Protein AF-A0A924E9M2-F1 (afdb_monomer_lite)

Radius of gyration: 12.76 Å; chains: 1; bounding box: 30×22×34 Å

Sequence (85 aa):
VAYLAHLSDSSGDALLVSACDKLHNLSCIVADLQELGDVVFDRFTASKDQTIWYYTELARVLIGRVPERLGTAIQTALLDLQASR

Foldseek 3Di:
DVVLVVLLPDDLVVLAVVLVVVLVVLLVLLVCCVVPNLCSCVVDPDHLVRVLVVLVSSLVSNDVSHPNVSSVSSVVSSVSSVVSD

Structure (mmCIF, N/CA/C/O backbone):
data_AF-A0A924E9M2-F1
#
_entry.id   AF-A0A924E9M2-F1
#
loop_
_atom_site.group_PDB
_atom_site.id
_atom_site.ty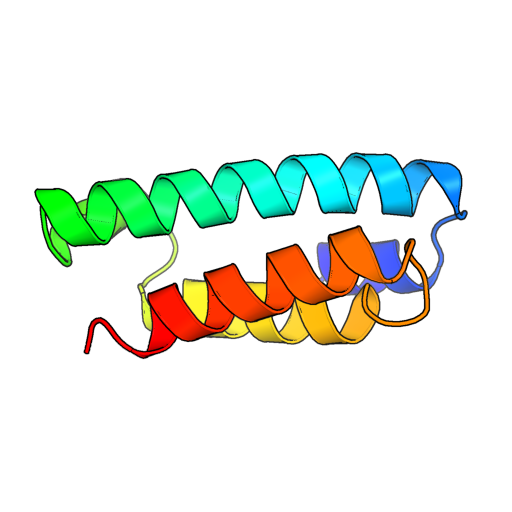pe_symbol
_atom_site.label_atom_id
_atom_site.label_alt_id
_atom_site.label_comp_id
_atom_site.label_asym_id
_atom_site.label_entity_id
_atom_site.label_seq_id
_atom_site.pdbx_PDB_ins_code
_atom_site.Cartn_x
_atom_site.Cartn_y
_atom_site.Cartn_z
_atom_site.occupancy
_atom_site.B_iso_or_equiv
_atom_site.auth_seq_id
_atom_site.auth_comp_id
_atom_site.auth_asym_id
_atom_site.auth_atom_id
_atom_site.pdbx_PDB_model_num
ATOM 1 N N . VAL A 1 1 ? -5.560 -12.092 -6.355 1.00 59.34 1 VAL A N 1
ATOM 2 C CA . VAL A 1 1 ? -4.618 -13.024 -7.027 1.00 59.34 1 VAL A CA 1
ATOM 3 C C . VAL A 1 1 ? -4.431 -12.687 -8.508 1.00 59.34 1 VAL A C 1
ATOM 5 O O . VAL A 1 1 ? -3.306 -12.396 -8.882 1.00 59.34 1 VAL A O 1
ATOM 8 N N . ALA A 1 2 ? -5.491 -12.611 -9.330 1.00 65.50 2 ALA A N 1
ATOM 9 C CA . ALA A 1 2 ? -5.373 -12.312 -10.772 1.00 65.50 2 ALA A CA 1
ATOM 10 C C . ALA A 1 2 ? -4.644 -10.989 -11.111 1.00 65.50 2 ALA A C 1
ATOM 12 O O . ALA A 1 2 ? -3.819 -10.955 -12.016 1.00 65.50 2 ALA A O 1
ATOM 13 N N . TYR A 1 3 ? -4.883 -9.917 -10.347 1.00 64.88 3 TYR A N 1
ATOM 14 C CA . TYR A 1 3 ? -4.216 -8.623 -10.559 1.00 64.88 3 TYR A CA 1
ATOM 15 C C . TYR A 1 3 ? -2.703 -8.649 -10.265 1.00 64.88 3 TYR A C 1
ATOM 17 O O . TYR A 1 3 ? -1.923 -8.047 -10.994 1.00 64.88 3 TYR A O 1
ATOM 25 N N . LEU A 1 4 ? -2.276 -9.389 -9.234 1.00 66.56 4 LEU A N 1
ATOM 26 C CA . LEU A 1 4 ? -0.855 -9.529 -8.888 1.00 66.56 4 LEU A CA 1
ATOM 27 C C . LEU A 1 4 ? -0.098 -10.337 -9.949 1.00 66.56 4 LEU A C 1
ATOM 29 O O . LEU A 1 4 ? 1.023 -9.985 -10.294 1.00 66.56 4 LEU A O 1
ATOM 33 N N . ALA A 1 5 ? -0.737 -11.368 -10.514 1.00 67.38 5 ALA A N 1
ATOM 34 C CA . ALA A 1 5 ? -0.174 -12.128 -11.626 1.00 67.38 5 ALA A CA 1
ATOM 35 C C . ALA A 1 5 ? 0.018 -11.252 -12.875 1.00 67.38 5 ALA A C 1
ATOM 37 O O . ALA A 1 5 ? 1.056 -11.326 -13.520 1.00 67.38 5 ALA A O 1
ATOM 38 N N . HIS A 1 6 ? -0.939 -10.369 -13.173 1.00 67.81 6 HIS A N 1
ATOM 39 C CA . HIS A 1 6 ? -0.829 -9.458 -14.311 1.00 67.81 6 HIS A CA 1
ATOM 40 C C . HIS A 1 6 ? 0.306 -8.432 -14.146 1.00 67.81 6 HIS A C 1
ATOM 42 O O . HIS A 1 6 ? 1.009 -8.141 -15.107 1.00 67.81 6 HIS A O 1
ATOM 48 N N . LEU A 1 7 ? 0.549 -7.932 -12.927 1.00 66.50 7 LEU A N 1
ATOM 49 C CA . LEU A 1 7 ? 1.668 -7.021 -12.648 1.00 66.50 7 LEU A CA 1
ATOM 50 C C . LEU A 1 7 ? 3.046 -7.685 -12.791 1.00 66.50 7 LEU A C 1
ATOM 52 O O . LEU A 1 7 ? 4.038 -6.999 -13.038 1.00 66.50 7 LEU A O 1
ATOM 56 N N . SER A 1 8 ? 3.152 -9.005 -12.663 1.00 67.19 8 SER A N 1
ATOM 57 C CA . SER A 1 8 ? 4.419 -9.701 -12.910 1.00 67.19 8 SER A CA 1
ATOM 58 C C . SER A 1 8 ? 4.869 -9.580 -14.369 1.00 67.19 8 SER A C 1
ATOM 60 O O . SER A 1 8 ? 6.057 -9.383 -14.605 1.00 67.19 8 SER A O 1
ATOM 62 N N . ASP A 1 9 ? 3.933 -9.545 -15.320 1.00 73.56 9 ASP A N 1
ATOM 63 C CA . ASP A 1 9 ? 4.228 -9.521 -16.762 1.00 73.56 9 ASP A CA 1
ATOM 64 C C . ASP A 1 9 ? 4.168 -8.114 -17.396 1.00 73.56 9 ASP A C 1
ATOM 66 O O . ASP A 1 9 ? 4.478 -7.940 -18.575 1.00 73.56 9 ASP A O 1
ATOM 70 N N . SER A 1 10 ? 3.788 -7.088 -16.627 1.00 77.38 10 SER A N 1
ATOM 71 C CA . SER A 1 10 ? 3.644 -5.709 -17.115 1.00 77.38 10 SER A CA 1
ATOM 72 C C . SER A 1 10 ? 4.976 -4.993 -17.392 1.00 77.38 10 SER A C 1
ATOM 74 O O . SER A 1 10 ? 5.984 -5.207 -16.714 1.00 77.38 10 SER A O 1
ATOM 76 N N . SER A 1 11 ? 4.956 -4.076 -18.369 1.00 77.75 11 SER A N 1
ATOM 77 C CA . SER A 1 11 ? 6.080 -3.198 -18.730 1.00 77.75 11 SER A CA 1
ATOM 78 C C . SER A 1 11 ? 6.339 -2.094 -17.688 1.00 77.75 11 SER A C 1
ATOM 80 O O . SER A 1 11 ? 5.462 -1.749 -16.895 1.00 77.75 11 SER A O 1
ATOM 82 N N . GLY A 1 12 ? 7.547 -1.512 -17.704 1.00 78.31 12 GLY A N 1
ATOM 83 C CA . GLY A 1 12 ? 8.013 -0.541 -16.698 1.00 78.31 12 GLY A CA 1
ATOM 84 C C . GLY A 1 12 ? 7.091 0.666 -16.477 1.00 78.31 12 GLY A C 1
ATOM 85 O O . GLY A 1 12 ? 6.826 1.023 -15.332 1.00 78.31 12 GLY A O 1
ATOM 86 N N . ASP A 1 13 ? 6.529 1.245 -17.540 1.00 86.62 13 ASP A N 1
ATOM 87 C CA . ASP A 1 13 ? 5.646 2.417 -17.424 1.00 86.62 13 ASP A CA 1
ATOM 88 C C . ASP A 1 13 ? 4.304 2.074 -16.762 1.00 86.62 13 ASP A C 1
ATOM 90 O O . ASP A 1 13 ? 3.801 2.825 -15.925 1.00 86.62 13 ASP A O 1
ATOM 94 N N . ALA A 1 14 ? 3.739 0.904 -17.074 1.00 88.25 14 ALA A N 1
ATOM 95 C CA . ALA A 1 14 ? 2.513 0.433 -16.435 1.00 88.25 14 ALA A CA 1
ATOM 96 C C . ALA A 1 14 ? 2.737 0.138 -14.941 1.00 88.25 14 ALA A C 1
ATOM 98 O O . ALA A 1 14 ? 1.877 0.443 -14.111 1.00 88.25 14 ALA A O 1
ATOM 99 N N . LEU A 1 15 ? 3.910 -0.400 -14.583 1.00 90.56 15 LEU A N 1
ATOM 100 C CA . LEU A 1 15 ? 4.301 -0.615 -13.187 1.00 90.56 15 LEU A CA 1
ATOM 101 C C . LEU A 1 15 ? 4.469 0.697 -12.430 1.00 90.56 15 LEU A C 1
ATOM 103 O O . LEU A 1 15 ? 4.029 0.786 -11.289 1.00 90.56 15 LEU A O 1
ATOM 107 N N . LEU A 1 16 ? 5.063 1.715 -13.056 1.00 93.75 16 LEU A N 1
ATOM 108 C CA . LEU A 1 16 ? 5.217 3.045 -12.470 1.00 93.75 16 LEU A CA 1
ATOM 109 C C . LEU A 1 16 ? 3.866 3.672 -12.133 1.00 93.75 16 LEU A C 1
ATOM 111 O O . LEU A 1 16 ? 3.644 4.077 -10.992 1.00 93.75 16 LEU A O 1
ATOM 115 N N . VAL A 1 17 ? 2.948 3.709 -13.101 1.00 93.69 17 VAL A N 1
ATOM 116 C CA . VAL A 1 17 ? 1.600 4.256 -12.893 1.00 93.6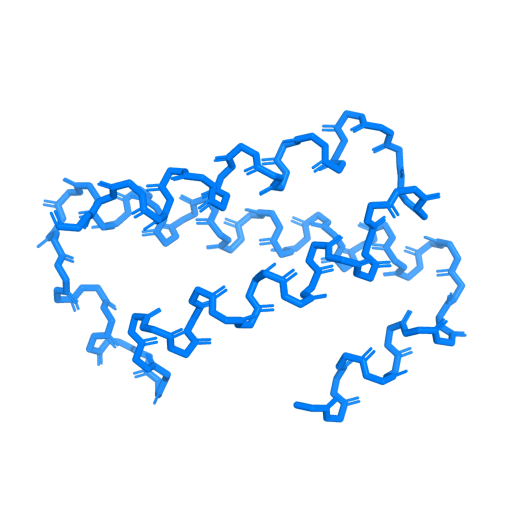9 17 VAL A CA 1
ATOM 117 C C . VAL A 1 17 ? 0.872 3.475 -11.801 1.00 93.69 17 VAL A C 1
ATOM 119 O O . VAL A 1 17 ? 0.319 4.072 -10.877 1.00 93.69 17 VAL A O 1
ATOM 122 N N . SER A 1 18 ? 0.932 2.142 -11.855 1.00 92.81 18 SER A N 1
ATOM 123 C CA . SER A 1 18 ? 0.316 1.285 -10.843 1.00 92.81 18 SER A CA 1
ATOM 124 C C . SER A 1 18 ? 0.914 1.499 -9.452 1.00 92.81 18 SER A C 1
ATOM 126 O O . SER A 1 18 ? 0.180 1.488 -8.469 1.00 92.81 18 SER A O 1
ATOM 128 N N . ALA A 1 19 ? 2.229 1.673 -9.342 1.00 95.19 19 ALA A N 1
ATOM 129 C CA . ALA A 1 19 ? 2.905 1.888 -8.071 1.00 95.19 19 ALA A CA 1
ATOM 130 C C . ALA A 1 19 ? 2.538 3.243 -7.458 1.00 95.19 19 ALA A C 1
ATOM 132 O O . ALA A 1 19 ? 2.279 3.309 -6.259 1.00 95.19 19 ALA A O 1
ATOM 133 N N . CYS A 1 20 ? 2.447 4.301 -8.268 1.00 97.19 20 CYS A N 1
ATOM 134 C CA . CYS A 1 20 ? 1.993 5.617 -7.816 1.00 97.19 20 CYS A CA 1
ATOM 135 C C . CYS A 1 20 ? 0.545 5.581 -7.307 1.00 97.19 20 CYS A C 1
ATOM 137 O O . CYS A 1 20 ? 0.273 6.062 -6.208 1.00 97.19 20 CYS A O 1
ATOM 139 N N . ASP A 1 21 ? -0.367 4.971 -8.069 1.00 96.81 21 ASP A N 1
ATOM 140 C CA . ASP A 1 21 ? -1.768 4.798 -7.662 1.00 96.81 21 ASP A CA 1
ATOM 141 C C . ASP A 1 21 ? -1.876 4.020 -6.342 1.00 96.81 21 ASP A C 1
ATOM 143 O O . ASP A 1 21 ? -2.604 4.398 -5.424 1.00 96.81 21 ASP A O 1
ATOM 147 N N . LYS A 1 22 ? -1.113 2.934 -6.207 1.00 95.62 22 LYS A N 1
ATOM 148 C CA . LYS A 1 22 ? -1.170 2.086 -5.015 1.00 95.62 22 LYS A CA 1
ATOM 149 C C . LYS A 1 22 ? -0.510 2.722 -3.799 1.00 95.62 22 LYS A C 1
ATOM 151 O O . LYS A 1 22 ? -1.034 2.547 -2.704 1.00 95.62 22 LYS A O 1
ATOM 156 N N . LEU A 1 23 ? 0.567 3.487 -3.975 1.00 98.12 23 LEU A N 1
ATOM 157 C CA . LEU A 1 23 ? 1.132 4.303 -2.902 1.00 98.12 23 LEU A CA 1
ATOM 158 C C . LEU A 1 23 ? 0.095 5.304 -2.391 1.00 98.12 23 LEU A C 1
ATOM 160 O O . LEU A 1 23 ? -0.136 5.365 -1.191 1.00 98.12 23 LEU A O 1
ATOM 164 N N . HIS A 1 24 ? -0.560 6.043 -3.291 1.00 98.25 24 HIS A N 1
ATOM 165 C CA . HIS A 1 24 ? -1.577 7.019 -2.904 1.00 98.25 24 HIS A CA 1
ATOM 166 C C . HIS A 1 24 ? -2.715 6.367 -2.109 1.00 98.25 24 HIS A C 1
ATOM 168 O O . HIS A 1 24 ? -3.023 6.807 -1.002 1.00 98.25 24 HIS A O 1
ATOM 174 N N . ASN A 1 25 ? -3.274 5.270 -2.628 1.00 97.06 25 ASN A N 1
ATOM 175 C CA . ASN A 1 25 ? -4.337 4.528 -1.953 1.00 97.06 25 ASN A CA 1
ATOM 176 C C . ASN A 1 25 ? -3.901 4.019 -0.569 1.00 97.06 25 ASN A C 1
ATOM 178 O O . ASN A 1 25 ? -4.654 4.139 0.396 1.00 97.06 25 ASN A O 1
ATOM 182 N N . LEU A 1 26 ? -2.684 3.478 -0.451 1.00 97.31 26 LEU A N 1
ATOM 183 C CA . LEU A 1 26 ? -2.141 3.005 0.822 1.00 97.31 26 LEU A CA 1
ATOM 184 C C . LEU A 1 26 ? -1.953 4.153 1.821 1.00 97.31 26 LEU A C 1
ATOM 186 O O . LEU A 1 26 ? -2.345 4.018 2.976 1.00 97.31 26 LEU A O 1
ATOM 190 N N . SER A 1 27 ? -1.417 5.293 1.382 1.00 97.94 27 SER A N 1
ATOM 191 C CA . SER A 1 27 ? -1.259 6.479 2.229 1.00 97.94 27 SER A CA 1
ATOM 192 C C . SER A 1 27 ? -2.599 7.016 2.736 1.00 97.94 27 SER A C 1
ATOM 194 O O . SER A 1 27 ? -2.691 7.381 3.904 1.00 97.94 27 SER A O 1
ATOM 196 N N . CYS A 1 28 ? -3.645 7.020 1.902 1.00 97.25 28 CYS A N 1
ATOM 197 C CA . CYS A 1 28 ? -4.994 7.398 2.330 1.00 97.25 28 CYS A CA 1
ATOM 198 C C . CYS A 1 28 ? -5.555 6.432 3.379 1.00 97.25 28 CYS A C 1
ATOM 200 O O . CYS A 1 28 ? -6.087 6.881 4.387 1.00 97.25 28 CYS A O 1
ATOM 202 N N . ILE A 1 29 ? -5.390 5.119 3.185 1.00 96.31 29 ILE A N 1
ATOM 203 C CA . ILE A 1 29 ? -5.830 4.118 4.169 1.00 96.31 29 ILE A CA 1
ATOM 204 C C . ILE A 1 29 ? -5.108 4.317 5.506 1.00 96.31 29 ILE A C 1
ATOM 206 O O . ILE A 1 29 ? -5.752 4.261 6.547 1.00 96.31 29 ILE A O 1
ATOM 210 N N . VAL A 1 30 ? -3.793 4.560 5.495 1.00 97.31 30 VAL A N 1
ATOM 211 C CA . VAL A 1 30 ? -3.013 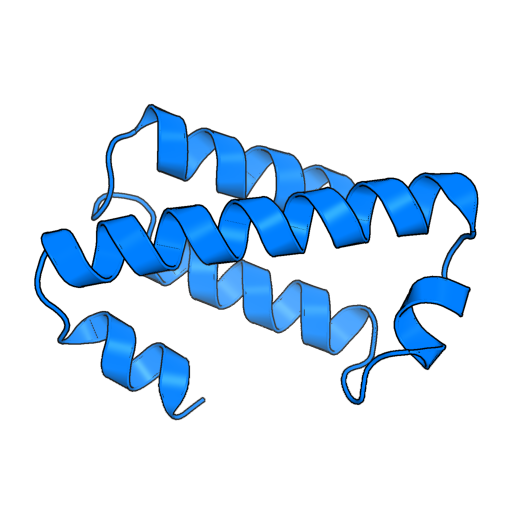4.808 6.720 1.00 97.31 30 VAL A CA 1
ATOM 212 C C . VAL A 1 30 ? -3.484 6.075 7.432 1.00 97.31 30 VAL A C 1
ATOM 214 O O . VAL A 1 30 ? -3.661 6.048 8.646 1.00 97.31 30 VAL A O 1
ATOM 217 N N . ALA A 1 31 ? -3.715 7.165 6.697 1.00 96.94 31 ALA A N 1
ATOM 218 C CA . ALA A 1 31 ? -4.211 8.411 7.277 1.00 96.94 31 ALA A CA 1
ATOM 219 C C . ALA A 1 31 ? -5.596 8.223 7.920 1.00 96.94 31 ALA A C 1
ATOM 221 O O . ALA A 1 31 ? -5.780 8.549 9.092 1.00 96.94 31 ALA A O 1
ATOM 222 N N . ASP A 1 32 ? -6.538 7.614 7.195 1.00 96.75 32 ASP A N 1
ATOM 223 C CA . ASP A 1 32 ? -7.879 7.325 7.707 1.00 96.75 32 ASP A CA 1
ATOM 224 C C . ASP A 1 32 ? -7.832 6.364 8.907 1.00 96.75 32 ASP A C 1
ATOM 226 O O . ASP A 1 32 ? -8.597 6.524 9.854 1.00 96.75 32 ASP A O 1
ATOM 230 N N . LEU A 1 33 ? -6.927 5.380 8.903 1.00 95.88 33 LEU A N 1
ATOM 231 C CA . LEU A 1 33 ? -6.728 4.458 10.023 1.00 95.88 33 LEU A CA 1
ATOM 232 C C . LEU A 1 33 ? -6.219 5.183 11.275 1.00 95.88 33 LEU A C 1
ATOM 234 O O . LEU A 1 33 ? -6.650 4.869 12.381 1.00 95.88 33 LEU A O 1
ATOM 238 N N . GLN A 1 34 ? -5.322 6.156 11.119 1.00 95.06 34 GLN A N 1
ATOM 239 C CA . GLN A 1 34 ? -4.818 6.963 12.234 1.00 95.06 34 GLN A CA 1
ATOM 240 C C . GLN A 1 34 ? -5.892 7.890 12.815 1.00 95.06 34 GLN A C 1
ATOM 242 O O . GLN A 1 34 ? -5.898 8.128 14.022 1.00 95.06 34 GLN A O 1
ATOM 247 N N . GLU A 1 35 ? -6.792 8.409 11.978 1.00 96.12 35 GLU A N 1
ATOM 248 C CA . GLU A 1 35 ? -7.849 9.331 12.403 1.00 96.12 35 GLU A CA 1
ATOM 249 C C . GLU A 1 35 ? -9.079 8.606 12.969 1.00 96.12 35 GLU A C 1
ATOM 251 O O . GLU A 1 35 ? -9.629 9.008 13.994 1.00 96.12 35 GLU A O 1
ATOM 256 N N . LEU A 1 36 ? -9.519 7.539 12.302 1.00 95.19 36 LEU A N 1
ATOM 257 C CA . LEU A 1 36 ? -10.794 6.871 12.568 1.00 95.19 36 LEU A CA 1
ATOM 258 C C . LEU A 1 36 ? -10.623 5.530 13.288 1.00 95.19 36 LEU A C 1
ATOM 260 O O . LEU A 1 36 ? -11.569 5.048 13.908 1.00 95.19 36 LEU A O 1
ATOM 264 N N . GLY A 1 37 ? -9.442 4.916 13.223 1.00 94.62 37 GLY A N 1
ATOM 265 C CA . G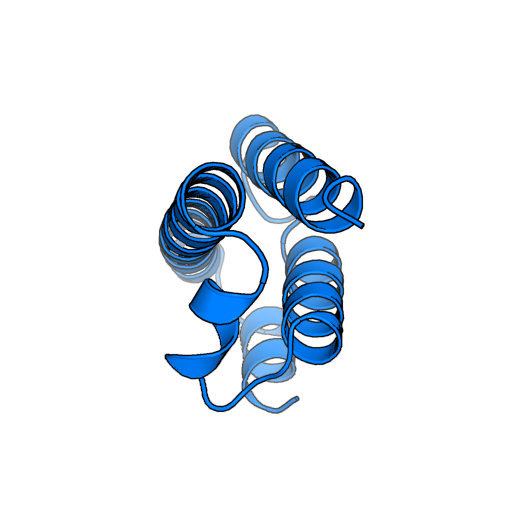LY A 1 37 ? -9.227 3.538 13.656 1.00 94.62 37 GLY A CA 1
ATOM 266 C C . GLY A 1 37 ? -9.765 2.517 12.649 1.00 94.62 37 GLY A C 1
ATOM 267 O O . GLY A 1 37 ? -10.013 2.818 11.480 1.00 94.62 37 GLY A O 1
ATOM 268 N N . ASP A 1 38 ? -9.961 1.280 13.108 1.00 94.94 38 ASP A N 1
ATOM 269 C CA . ASP A 1 38 ? -10.260 0.128 12.240 1.00 94.94 38 ASP A CA 1
ATOM 270 C C . ASP A 1 38 ? -11.592 0.229 11.465 1.00 94.94 38 ASP A C 1
ATOM 272 O O . ASP A 1 38 ? -11.772 -0.470 10.471 1.00 94.94 38 ASP A O 1
ATOM 276 N N . VAL A 1 39 ? -12.489 1.149 11.838 1.00 95.25 39 VAL A N 1
ATOM 277 C CA . VAL A 1 39 ? -13.741 1.455 11.109 1.00 95.25 39 VAL A CA 1
ATOM 278 C C . VAL A 1 39 ? -13.497 1.900 9.661 1.00 95.25 39 VAL A C 1
ATOM 280 O O . VAL A 1 39 ? -14.380 1.760 8.814 1.00 95.25 39 VAL A O 1
ATOM 283 N N . VAL A 1 40 ? -12.297 2.379 9.312 1.00 95.44 40 VAL A N 1
ATOM 284 C CA . VAL A 1 40 ? -11.941 2.648 7.907 1.00 95.44 40 VAL A CA 1
ATOM 285 C C . VAL A 1 40 ? -12.171 1.421 7.013 1.00 95.44 40 VAL A C 1
ATOM 287 O O . VAL A 1 40 ? -12.610 1.566 5.869 1.00 95.44 40 VAL A O 1
ATOM 290 N N . PHE A 1 41 ? -11.941 0.213 7.538 1.00 95.06 41 PHE A N 1
ATOM 291 C CA . PHE A 1 41 ? -12.071 -1.030 6.780 1.00 95.06 41 PHE A CA 1
ATOM 292 C C . PHE A 1 41 ? -13.525 -1.409 6.483 1.00 95.06 41 PHE A C 1
ATOM 294 O O . PHE A 1 41 ? -13.756 -2.121 5.511 1.00 95.06 41 PHE A O 1
ATOM 301 N N . ASP A 1 42 ? -14.506 -0.855 7.202 1.00 94.25 42 ASP A N 1
ATOM 302 C CA . ASP A 1 42 ? -15.935 -1.083 6.931 1.00 94.25 42 ASP A CA 1
ATOM 303 C C . ASP A 1 42 ? -16.372 -0.507 5.572 1.00 94.25 42 ASP A C 1
ATOM 305 O O . ASP A 1 42 ? -17.393 -0.904 5.007 1.00 94.25 42 ASP A O 1
ATOM 309 N N . ARG A 1 43 ? -15.589 0.428 5.015 1.00 92.25 43 ARG A N 1
ATOM 310 C CA . ARG A 1 43 ? -15.810 1.011 3.680 1.00 92.25 43 ARG A CA 1
ATOM 311 C C . ARG A 1 43 ? -15.341 0.094 2.548 1.00 92.25 43 ARG A C 1
ATOM 313 O O . ARG A 1 43 ? -15.651 0.358 1.386 1.00 92.25 43 ARG A O 1
ATOM 320 N N . PHE A 1 44 ? -14.583 -0.956 2.861 1.00 90.38 44 PHE A N 1
ATOM 321 C CA . PHE A 1 44 ? -13.978 -1.861 1.892 1.00 90.38 44 PHE A CA 1
ATOM 322 C C . PHE A 1 44 ? -14.562 -3.267 2.014 1.00 90.38 44 PHE A C 1
ATOM 324 O O . PHE A 1 44 ? -14.988 -3.716 3.070 1.00 90.38 44 PHE A O 1
ATOM 331 N N . THR A 1 45 ? -14.541 -4.013 0.912 1.00 92.75 45 THR A N 1
ATOM 332 C CA . THR A 1 45 ? -14.893 -5.442 0.941 1.00 92.75 45 THR A CA 1
ATOM 333 C C . THR A 1 45 ? -13.802 -6.291 1.605 1.00 92.75 45 THR A C 1
ATOM 335 O O . THR A 1 45 ? -14.076 -7.399 2.055 1.00 92.75 45 THR A O 1
ATOM 338 N N . ALA A 1 46 ? -12.560 -5.797 1.634 1.00 93.56 46 ALA A N 1
ATOM 339 C CA . ALA A 1 46 ? -11.425 -6.492 2.224 1.00 93.56 46 ALA A CA 1
ATOM 340 C C . ALA A 1 46 ? -11.253 -6.105 3.696 1.00 93.56 46 ALA A C 1
ATOM 342 O O . ALA A 1 46 ? -11.284 -4.925 4.037 1.00 93.56 46 ALA A O 1
ATOM 343 N N . SER A 1 47 ? -10.988 -7.091 4.551 1.00 94.94 47 SER A N 1
ATOM 344 C CA . SER A 1 47 ? -10.597 -6.837 5.938 1.00 94.94 47 SER A CA 1
ATOM 345 C C . SER A 1 47 ? -9.229 -6.151 6.028 1.00 94.94 47 SER A C 1
ATOM 347 O O . SER A 1 47 ? -8.449 -6.138 5.067 1.00 94.94 47 SER A O 1
ATOM 349 N N . LYS A 1 48 ? -8.890 -5.638 7.215 1.00 94.25 48 LYS A N 1
ATOM 350 C CA . LYS A 1 48 ? -7.549 -5.123 7.532 1.00 94.25 48 LYS A CA 1
ATOM 351 C C . LYS A 1 48 ? -6.449 -6.126 7.181 1.00 94.25 48 LYS A C 1
ATOM 353 O O . LYS A 1 48 ? -5.528 -5.792 6.442 1.00 94.25 48 LYS A O 1
ATOM 358 N N . ASP A 1 49 ? -6.594 -7.378 7.611 1.00 95.31 49 ASP A N 1
ATOM 359 C CA . ASP A 1 49 ? -5.619 -8.439 7.328 1.00 95.31 49 ASP A CA 1
ATOM 360 C C . ASP A 1 49 ? -5.497 -8.744 5.832 1.00 95.31 49 ASP A C 1
ATOM 362 O O . ASP A 1 49 ? -4.392 -8.910 5.314 1.00 95.31 49 ASP A O 1
ATOM 366 N N . GLN A 1 50 ? -6.620 -8.776 5.108 1.00 95.31 50 GLN A N 1
ATOM 367 C CA . GLN A 1 50 ? -6.615 -8.966 3.655 1.00 95.31 50 GLN A CA 1
ATOM 368 C C . GLN A 1 50 ? -5.955 -7.787 2.934 1.00 95.31 50 GLN A C 1
ATOM 370 O O . GLN A 1 50 ? -5.244 -7.990 1.950 1.00 95.31 50 GLN A O 1
ATOM 375 N N . THR A 1 51 ? -6.153 -6.570 3.439 1.00 95.25 51 THR A N 1
ATOM 376 C CA . THR A 1 51 ? -5.526 -5.352 2.920 1.00 95.25 51 THR A CA 1
ATOM 377 C C . THR A 1 51 ? -4.017 -5.372 3.157 1.00 95.25 51 THR A C 1
ATOM 379 O O . THR A 1 51 ? -3.249 -5.155 2.219 1.00 95.25 51 THR A O 1
ATOM 382 N N . ILE A 1 52 ? -3.573 -5.725 4.368 1.00 96.06 52 ILE A N 1
ATOM 383 C CA . ILE A 1 52 ? -2.152 -5.902 4.700 1.00 96.06 52 ILE A CA 1
ATOM 384 C C . ILE A 1 52 ? -1.525 -6.970 3.802 1.00 96.06 52 ILE A C 1
ATOM 386 O O . ILE A 1 52 ? -0.461 -6.738 3.224 1.00 96.06 52 ILE A O 1
ATOM 390 N N . TRP A 1 53 ? -2.177 -8.125 3.649 1.00 95.50 53 TRP A N 1
ATOM 391 C CA . TRP A 1 53 ? -1.701 -9.192 2.770 1.00 95.50 53 TRP A CA 1
ATOM 392 C C . TRP A 1 53 ? -1.575 -8.708 1.321 1.00 95.50 53 TRP A C 1
ATOM 394 O O . TRP A 1 53 ? -0.532 -8.895 0.696 1.00 95.50 53 TRP A O 1
ATOM 404 N N . TYR A 1 54 ? -2.593 -8.018 0.804 1.00 95.12 54 TYR A N 1
ATOM 405 C CA . TYR A 1 54 ? -2.593 -7.493 -0.559 1.00 95.12 54 TYR A CA 1
ATOM 406 C C . TYR A 1 54 ? -1.429 -6.528 -0.811 1.00 95.12 54 TYR A C 1
ATOM 408 O O . TYR A 1 54 ? -0.692 -6.707 -1.782 1.00 95.12 54 TYR A O 1
ATOM 416 N N . TYR A 1 55 ? -1.232 -5.535 0.061 1.00 96.25 55 TYR A N 1
ATOM 417 C CA . TYR A 1 55 ? -0.144 -4.568 -0.098 1.00 96.25 55 TYR A CA 1
ATOM 418 C C . TYR A 1 55 ? 1.237 -5.181 0.159 1.00 96.25 55 TYR A C 1
ATOM 420 O O . TYR A 1 55 ? 2.208 -4.756 -0.464 1.00 96.25 55 TYR A O 1
ATOM 428 N N . THR A 1 56 ? 1.329 -6.223 0.991 1.00 96.31 56 THR A N 1
ATOM 429 C CA . THR A 1 56 ? 2.561 -7.008 1.162 1.00 96.31 56 THR A CA 1
ATOM 430 C C . THR A 1 56 ? 2.959 -7.693 -0.142 1.00 96.31 56 THR A C 1
ATOM 432 O O . THR A 1 56 ? 4.093 -7.549 -0.597 1.00 96.31 56 THR A O 1
ATOM 435 N N . GLU A 1 57 ? 2.029 -8.397 -0.784 1.00 95.12 57 GLU A N 1
ATOM 436 C CA . GLU A 1 57 ? 2.307 -9.075 -2.052 1.00 95.12 57 GLU A CA 1
ATOM 437 C C . GLU A 1 57 ? 2.550 -8.083 -3.192 1.00 95.12 57 GLU A C 1
ATOM 439 O O . GLU A 1 57 ? 3.434 -8.289 -4.022 1.00 95.12 57 GLU A O 1
ATOM 444 N N . LEU A 1 58 ? 1.834 -6.958 -3.203 1.00 93.50 58 LEU A N 1
ATOM 445 C CA . LEU A 1 58 ? 2.082 -5.882 -4.154 1.00 93.50 58 LEU A CA 1
ATOM 446 C C . LEU A 1 58 ? 3.505 -5.319 -4.012 1.00 93.50 58 LEU A C 1
ATOM 448 O O . LEU A 1 58 ? 4.209 -5.175 -5.011 1.00 93.50 58 LEU A O 1
ATOM 452 N N . ALA A 1 59 ? 3.952 -5.030 -2.787 1.00 94.38 59 ALA A N 1
ATOM 453 C CA . ALA A 1 59 ? 5.299 -4.528 -2.534 1.00 94.38 59 ALA A CA 1
ATOM 454 C C . ALA A 1 59 ? 6.370 -5.519 -3.020 1.00 94.38 59 ALA A C 1
ATOM 456 O O . ALA A 1 59 ? 7.334 -5.098 -3.658 1.00 94.38 59 ALA A O 1
ATOM 457 N N . ARG A 1 60 ? 6.169 -6.833 -2.820 1.00 93.56 60 ARG A N 1
ATOM 458 C CA . ARG A 1 60 ? 7.068 -7.877 -3.354 1.00 93.56 60 ARG A CA 1
ATOM 459 C C . ARG A 1 60 ? 7.197 -7.826 -4.878 1.00 93.56 60 ARG A C 1
ATOM 461 O O . ARG A 1 60 ? 8.278 -8.084 -5.394 1.00 93.56 60 ARG A O 1
ATOM 468 N N . VAL A 1 61 ? 6.114 -7.513 -5.591 1.00 91.38 61 VAL A N 1
ATOM 469 C CA . VAL A 1 61 ? 6.104 -7.431 -7.062 1.00 91.38 61 VAL A CA 1
ATOM 470 C C . VAL A 1 61 ? 6.708 -6.120 -7.572 1.00 91.38 61 VAL A C 1
ATOM 472 O O . VAL A 1 61 ? 7.274 -6.109 -8.662 1.00 91.38 61 VAL A O 1
ATOM 475 N N . LEU A 1 62 ? 6.583 -5.016 -6.830 1.00 90.81 62 LEU A N 1
ATOM 476 C CA . LEU A 1 62 ? 7.021 -3.689 -7.281 1.00 90.81 62 LEU A CA 1
ATOM 477 C C . LEU A 1 62 ? 8.472 -3.358 -6.904 1.00 90.81 62 LEU A C 1
ATOM 479 O O . LEU A 1 62 ? 9.172 -2.719 -7.692 1.00 90.81 62 LEU A O 1
ATOM 483 N N . ILE A 1 63 ? 8.941 -3.763 -5.721 1.00 89.75 63 ILE A N 1
ATOM 484 C CA . ILE A 1 63 ? 10.293 -3.436 -5.241 1.00 89.75 63 ILE A CA 1
ATOM 485 C C . ILE A 1 63 ? 11.348 -3.997 -6.204 1.00 89.75 63 ILE A C 1
ATOM 487 O O . ILE A 1 63 ? 11.284 -5.145 -6.634 1.00 89.75 63 ILE A O 1
ATOM 491 N N . GLY A 1 64 ? 12.319 -3.158 -6.575 1.00 90.69 64 GLY A N 1
ATOM 492 C CA . GLY A 1 64 ? 13.349 -3.490 -7.566 1.00 90.69 64 GLY A CA 1
ATOM 493 C C . GLY A 1 64 ? 12.889 -3.390 -9.026 1.00 90.69 64 GLY A C 1
ATOM 494 O O . GLY A 1 64 ? 13.721 -3.475 -9.926 1.00 90.69 64 GLY A O 1
ATOM 495 N N . ARG A 1 65 ? 11.591 -3.169 -9.277 1.00 92.31 65 ARG A N 1
ATOM 496 C CA . ARG A 1 65 ? 11.009 -2.958 -10.618 1.00 92.31 65 ARG A CA 1
ATOM 497 C C . ARG A 1 65 ? 10.482 -1.538 -10.837 1.00 92.31 65 ARG A C 1
ATOM 499 O O . ARG A 1 65 ? 10.133 -1.184 -11.958 1.00 92.31 65 ARG A O 1
ATOM 506 N N . VAL A 1 66 ? 10.459 -0.724 -9.784 1.00 95.00 66 VAL A N 1
ATOM 507 C CA . VAL A 1 66 ? 10.171 0.717 -9.818 1.00 95.00 66 VAL A CA 1
ATOM 508 C C . VAL A 1 66 ? 11.350 1.505 -9.226 1.00 95.00 66 VAL A C 1
ATOM 510 O O . VAL A 1 66 ? 12.192 0.905 -8.551 1.00 95.00 66 VAL A O 1
ATOM 513 N N . PRO A 1 67 ? 11.444 2.834 -9.440 1.00 96.81 67 PRO A N 1
ATOM 514 C CA . PRO A 1 67 ? 12.471 3.670 -8.832 1.00 96.81 67 PRO A CA 1
ATOM 515 C C . PRO A 1 67 ? 12.546 3.458 -7.324 1.00 96.81 67 PRO A C 1
ATOM 517 O O . PRO A 1 67 ? 11.520 3.427 -6.644 1.00 96.81 67 PRO A O 1
ATOM 520 N N . GLU A 1 68 ? 13.767 3.366 -6.802 1.00 96.12 68 GLU A N 1
ATOM 521 C CA . GLU A 1 68 ? 14.043 3.011 -5.406 1.00 96.12 68 GLU A CA 1
ATOM 522 C C . GLU A 1 68 ? 13.223 3.844 -4.416 1.00 96.12 68 GLU A C 1
ATOM 524 O O . GLU A 1 68 ? 12.561 3.295 -3.544 1.00 96.12 68 GLU A O 1
ATOM 529 N N . ARG A 1 69 ? 13.162 5.167 -4.616 1.00 97.38 69 ARG A N 1
ATOM 530 C CA . ARG A 1 69 ? 12.386 6.071 -3.753 1.00 97.38 69 ARG A CA 1
ATOM 531 C C . ARG A 1 69 ? 10.895 5.729 -3.692 1.00 97.38 69 ARG A C 1
ATOM 533 O O . ARG A 1 69 ? 10.294 5.871 -2.633 1.00 97.38 69 ARG A O 1
ATOM 540 N N . LEU A 1 70 ? 10.304 5.291 -4.805 1.00 97.19 70 LEU A N 1
ATOM 541 C CA . LEU A 1 70 ? 8.898 4.889 -4.861 1.00 97.19 70 LEU A CA 1
ATOM 542 C C . LEU A 1 70 ? 8.684 3.548 -4.149 1.00 97.19 70 LEU A C 1
ATOM 544 O O . LEU A 1 70 ? 7.746 3.414 -3.368 1.00 97.19 70 LEU A O 1
ATOM 548 N N . GLY A 1 71 ? 9.587 2.586 -4.362 1.00 96.81 71 GLY A N 1
ATOM 549 C CA . GLY A 1 71 ? 9.574 1.311 -3.641 1.00 96.81 71 GLY A CA 1
ATOM 550 C C . GLY A 1 71 ? 9.691 1.502 -2.125 1.00 96.81 71 GLY A C 1
ATOM 551 O O . GLY A 1 71 ? 8.882 0.960 -1.375 1.00 96.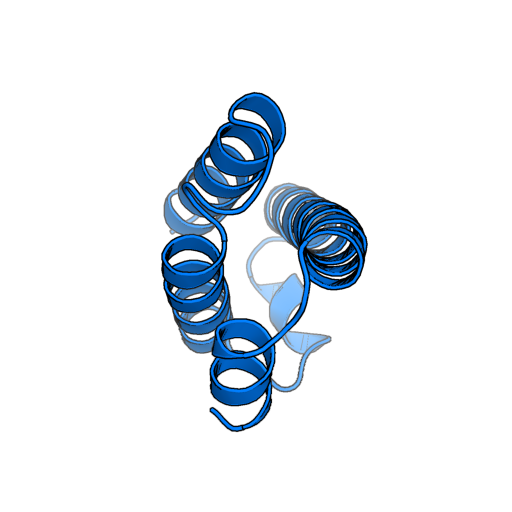81 71 GLY A O 1
ATOM 552 N N . THR A 1 72 ? 10.629 2.341 -1.681 1.00 97.69 72 THR A N 1
ATOM 553 C CA . THR A 1 72 ? 10.806 2.690 -0.264 1.00 97.69 72 THR A CA 1
ATOM 554 C C . THR A 1 72 ? 9.567 3.373 0.307 1.00 97.69 72 THR A C 1
ATOM 556 O O . THR A 1 72 ? 9.138 3.016 1.397 1.00 97.69 72 THR A O 1
ATOM 559 N N . ALA A 1 73 ? 8.941 4.303 -0.421 1.00 98.06 73 ALA A N 1
ATOM 560 C CA . ALA A 1 73 ? 7.720 4.967 0.040 1.00 98.06 73 ALA A CA 1
ATOM 561 C C . ALA A 1 73 ? 6.554 3.983 0.247 1.00 98.06 73 ALA A C 1
ATOM 563 O O . ALA A 1 73 ? 5.857 4.063 1.257 1.00 98.06 73 ALA A O 1
ATOM 564 N N . ILE A 1 74 ? 6.375 3.020 -0.668 1.00 97.94 74 ILE A N 1
ATOM 565 C CA . ILE A 1 74 ? 5.382 1.943 -0.515 1.00 97.94 74 ILE A CA 1
ATOM 566 C C . ILE A 1 74 ? 5.701 1.095 0.717 1.00 97.94 74 ILE A C 1
ATOM 568 O O . ILE A 1 74 ? 4.802 0.772 1.491 1.00 97.94 74 ILE A O 1
ATOM 572 N N . GLN A 1 75 ? 6.973 0.745 0.915 1.00 97.31 75 GLN A N 1
ATOM 573 C CA . GLN A 1 75 ? 7.393 -0.065 2.053 1.00 97.31 75 GLN A CA 1
ATOM 574 C C . GLN A 1 75 ? 7.161 0.652 3.387 1.00 97.31 75 GLN A C 1
ATOM 576 O O . GLN A 1 75 ? 6.653 0.032 4.317 1.00 97.31 75 GLN A O 1
ATOM 581 N N . THR A 1 76 ? 7.460 1.949 3.472 1.00 98.00 76 THR A N 1
ATOM 582 C CA . THR A 1 76 ? 7.179 2.763 4.661 1.00 98.00 76 THR A CA 1
ATOM 583 C C . THR A 1 76 ? 5.686 2.791 4.973 1.00 98.00 76 THR A C 1
ATOM 585 O O . THR A 1 76 ? 5.295 2.438 6.079 1.00 98.00 76 THR A O 1
ATOM 588 N N . ALA A 1 77 ? 4.839 3.108 3.990 1.00 97.75 77 ALA A N 1
ATOM 589 C CA . ALA A 1 77 ? 3.395 3.167 4.215 1.00 97.75 77 ALA A CA 1
ATOM 590 C C . ALA A 1 77 ? 2.800 1.793 4.595 1.00 97.75 77 ALA A C 1
ATOM 592 O O . ALA A 1 77 ? 1.852 1.710 5.373 1.00 97.75 77 ALA A O 1
ATOM 593 N N . LEU A 1 78 ? 3.373 0.692 4.092 1.00 97.56 78 LEU A N 1
ATOM 594 C CA . LEU A 1 78 ? 2.977 -0.658 4.500 1.00 97.56 78 LEU A CA 1
ATOM 595 C C . LEU A 1 78 ? 3.368 -0.954 5.955 1.00 97.56 78 LEU A C 1
ATOM 597 O O . LEU A 1 78 ? 2.589 -1.580 6.673 1.00 97.56 78 LEU A O 1
ATOM 601 N N . LEU A 1 79 ? 4.549 -0.513 6.395 1.00 97.31 79 LEU A N 1
ATOM 602 C CA . LEU A 1 79 ? 4.966 -0.648 7.792 1.00 97.31 79 LEU A CA 1
ATOM 603 C C . LEU A 1 79 ? 4.049 0.153 8.721 1.00 97.31 79 LEU A C 1
ATOM 605 O O . LEU A 1 79 ? 3.655 -0.370 9.762 1.00 97.31 79 LEU A O 1
ATOM 609 N N . ASP A 1 80 ? 3.646 1.361 8.322 1.00 96.88 80 ASP A N 1
ATOM 610 C CA . ASP A 1 80 ? 2.695 2.176 9.087 1.00 96.88 80 ASP A CA 1
ATOM 611 C C . ASP A 1 80 ? 1.344 1.459 9.231 1.00 96.88 80 ASP A C 1
ATOM 613 O O . ASP A 1 80 ? 0.828 1.320 10.340 1.00 96.88 80 ASP A O 1
ATOM 617 N N . LEU A 1 81 ? 0.818 0.901 8.134 1.00 96.06 81 LEU A N 1
ATOM 618 C CA . LE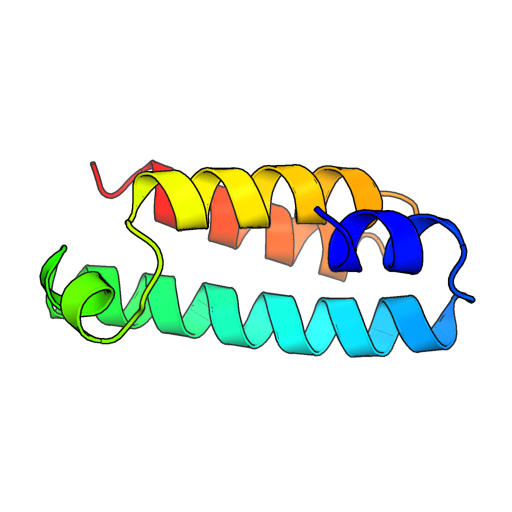U A 1 81 ? -0.412 0.101 8.144 1.00 96.06 81 LEU A CA 1
ATOM 619 C C . LEU A 1 81 ? -0.320 -1.111 9.092 1.00 96.06 81 LEU A C 1
ATOM 621 O O . LEU A 1 81 ? -1.295 -1.466 9.755 1.00 96.06 81 LEU A O 1
ATOM 625 N N . GLN A 1 82 ? 0.840 -1.769 9.148 1.00 95.44 82 GLN A N 1
ATOM 626 C CA . GLN A 1 82 ? 1.078 -2.934 10.005 1.00 95.44 82 GLN A CA 1
ATOM 627 C C . GLN A 1 82 ? 1.268 -2.570 11.482 1.00 95.44 82 GLN A C 1
ATOM 629 O O . GLN A 1 82 ? 0.963 -3.395 12.346 1.00 95.44 82 GLN A O 1
ATOM 634 N N . ALA A 1 83 ? 1.794 -1.379 11.771 1.00 92.38 83 ALA A N 1
ATOM 635 C CA . ALA A 1 83 ? 2.087 -0.912 13.122 1.00 92.38 83 ALA A CA 1
ATOM 636 C C . ALA A 1 83 ? 0.833 -0.471 13.889 1.00 92.38 83 ALA A C 1
ATOM 638 O O . ALA A 1 83 ? 0.817 -0.553 15.115 1.00 92.38 83 ALA A O 1
ATOM 639 N N . SER A 1 84 ? -0.228 -0.061 13.191 1.00 78.75 84 SER A N 1
ATOM 640 C CA . SER A 1 84 ? -1.516 0.352 13.769 1.00 78.75 84 SER A CA 1
ATOM 641 C C . SER A 1 84 ? -2.364 -0.818 14.309 1.00 78.75 84 SER A C 1
ATOM 643 O O . SER A 1 84 ? -3.569 -0.858 14.072 1.00 78.75 84 SER A O 1
ATOM 645 N N . ARG A 1 85 ? -1.749 -1.807 14.971 1.00 58.44 85 ARG A N 1
ATOM 646 C CA . ARG A 1 85 ? -2.424 -2.963 15.593 1.00 58.44 85 ARG A CA 1
ATOM 647 C C . ARG A 1 85 ? -3.164 -2.614 16.875 1.00 58.44 85 ARG A C 1
ATOM 649 O O . ARG A 1 85 ? -2.611 -1.836 17.679 1.00 58.44 85 ARG A O 1
#

Secondary structure (DSSP, 8-state):
-HHHHHHHH--HHHHHHHHHHHHHHHHHHHHHHHHH-GGGGGGSSS-HHHHHHHHHHHHHHHTTTS-HHHHHHHHHHHHHHHH--

pLDDT: mean 90.84, std 10.21, range [58.44, 98.25]